Protein AF-A0A077Z4U4-F1 (afdb_monomer_lite)

Secondary structure (DSSP, 8-state):
-------HHHHHHHHHHHHHS-HHHHHHHHT--HHHHHHHHHTHHHHHSS--S-TT----------

InterPro domains:
  IPR009057 Homedomain-like superfamily [SSF46689] (1-50)
  IPR018586 Brinker DNA-binding domain [PF09607] (2-47)

Organism: Trichuris trichiura (NCBI:txid36087)

Radius of gyration: 15.1 Å; chains: 1; bounding box: 32×48×33 Å

Structure (mmCIF, N/CA/C/O backbone):
data_AF-A0A077Z4U4-F1
#
_entry.id   AF-A0A077Z4U4-F1
#
loop_
_atom_site.group_PDB
_atom_site.id
_atom_site.type_symbol
_atom_site.label_atom_id
_atom_site.label_alt_id
_atom_site.label_comp_id
_atom_site.label_asym_id
_atom_site.label_entity_id
_atom_site.label_seq_id
_atom_site.pdbx_PDB_ins_code
_atom_site.Cartn_x
_atom_site.Cartn_y
_atom_site.Cartn_z
_atom_site.occupancy
_atom_site.B_iso_or_equiv
_atom_site.auth_seq_id
_atom_site.auth_comp_id
_at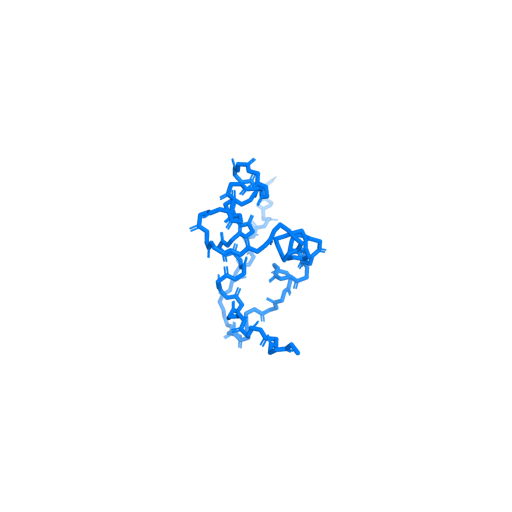om_site.auth_asym_id
_atom_site.auth_atom_id
_atom_site.pdbx_PDB_model_num
ATOM 1 N N . MET A 1 1 ? -2.656 -20.789 1.220 1.00 47.44 1 MET A N 1
ATOM 2 C CA . MET A 1 1 ? -3.005 -19.354 1.094 1.00 47.44 1 MET A CA 1
ATOM 3 C C . MET A 1 1 ? -2.816 -18.923 -0.351 1.00 47.44 1 MET A C 1
ATOM 5 O O . MET A 1 1 ? -1.691 -18.923 -0.831 1.00 47.44 1 MET A O 1
ATOM 9 N N . THR A 1 2 ? -3.892 -18.601 -1.066 1.00 53.91 2 THR A N 1
ATOM 10 C CA . THR A 1 2 ? -3.819 -18.040 -2.423 1.00 53.91 2 THR A CA 1
ATOM 11 C C . THR A 1 2 ? -3.171 -16.662 -2.343 1.00 53.91 2 THR A C 1
ATOM 13 O O . THR A 1 2 ? -3.715 -15.736 -1.740 1.00 53.91 2 THR A O 1
ATOM 16 N N . ARG A 1 3 ? -1.972 -16.514 -2.913 1.00 58.97 3 ARG A N 1
ATOM 17 C CA . ARG A 1 3 ? -1.324 -15.207 -3.031 1.00 58.97 3 ARG A CA 1
ATOM 18 C C . ARG A 1 3 ? -2.191 -14.372 -3.971 1.00 58.97 3 ARG A C 1
ATOM 20 O O . ARG A 1 3 ? -2.232 -14.649 -5.164 1.00 58.97 3 ARG A O 1
ATOM 27 N N . ARG A 1 4 ? -2.924 -13.385 -3.445 1.00 64.88 4 ARG A N 1
ATOM 28 C CA . ARG A 1 4 ? -3.656 -12.433 -4.292 1.00 64.88 4 ARG A CA 1
ATOM 29 C C . ARG A 1 4 ? -2.632 -11.727 -5.185 1.00 64.88 4 ARG A C 1
ATOM 31 O O . ARG A 1 4 ? -1.753 -11.018 -4.694 1.00 64.88 4 ARG A O 1
ATOM 38 N N . SER A 1 5 ? -2.709 -11.975 -6.488 1.00 67.56 5 SER A N 1
ATOM 39 C CA . SER A 1 5 ? -1.864 -11.315 -7.479 1.00 67.56 5 SER A CA 1
ATOM 40 C C . SER A 1 5 ? -2.400 -9.912 -7.724 1.00 67.56 5 SER A C 1
ATOM 42 O O . SER A 1 5 ? -3.339 -9.715 -8.486 1.00 67.56 5 SER A O 1
ATOM 44 N N . TYR A 1 6 ? -1.812 -8.925 -7.055 1.00 77.75 6 TYR A N 1
ATOM 45 C CA . TYR A 1 6 ? -2.120 -7.519 -7.303 1.00 77.75 6 TYR A CA 1
ATOM 46 C C . TYR A 1 6 ? -1.288 -7.000 -8.480 1.00 77.75 6 TYR A C 1
ATOM 48 O O . TYR A 1 6 ? -0.065 -7.180 -8.502 1.00 77.75 6 TYR A O 1
ATOM 56 N N . LYS A 1 7 ? -1.940 -6.339 -9.446 1.00 80.31 7 LYS A N 1
ATOM 57 C CA . LYS A 1 7 ? -1.260 -5.659 -10.562 1.00 80.31 7 LYS A CA 1
ATOM 58 C C . LYS A 1 7 ? -0.344 -4.551 -10.028 1.00 80.31 7 LYS A C 1
ATOM 60 O O . LYS A 1 7 ? -0.681 -3.902 -9.042 1.00 80.31 7 LYS A O 1
ATOM 65 N N . GLY A 1 8 ? 0.786 -4.306 -10.695 1.00 77.44 8 GLY A N 1
ATOM 66 C CA . GLY A 1 8 ? 1.760 -3.283 -10.282 1.00 77.44 8 GLY A CA 1
ATOM 67 C C . GLY A 1 8 ? 1.146 -1.888 -10.123 1.00 77.44 8 GLY A C 1
ATOM 68 O O . GLY A 1 8 ? 1.363 -1.248 -9.102 1.00 77.44 8 GLY A O 1
ATOM 69 N N . GLY A 1 9 ? 0.284 -1.476 -11.063 1.00 83.06 9 GLY A N 1
ATOM 70 C CA . GLY A 1 9 ? -0.428 -0.194 -10.979 1.00 83.06 9 GLY A CA 1
ATOM 71 C C . GLY A 1 9 ? -1.322 -0.066 -9.740 1.00 83.06 9 GLY A C 1
ATOM 72 O O . GLY A 1 9 ? -1.337 0.980 -9.107 1.00 83.06 9 GLY A O 1
ATOM 73 N N . PHE A 1 10 ? -1.985 -1.152 -9.324 1.00 86.69 10 PHE A N 1
ATOM 74 C CA . PHE A 1 10 ? -2.791 -1.152 -8.099 1.00 86.69 10 PHE A CA 1
ATOM 75 C C . PHE A 1 10 ? -1.925 -0.953 -6.851 1.00 86.69 10 PHE A C 1
ATOM 77 O O . PHE A 1 10 ? -2.289 -0.189 -5.965 1.00 86.69 10 PHE A O 1
ATOM 84 N N . LYS A 1 11 ? -0.758 -1.609 -6.789 1.00 86.94 11 LYS A N 1
ATOM 85 C CA . LYS A 1 11 ? 0.171 -1.459 -5.657 1.00 86.94 11 LYS A CA 1
ATOM 86 C C . LYS A 1 11 ? 0.656 -0.018 -5.522 1.00 86.94 11 LYS A C 1
ATOM 88 O O . LYS A 1 11 ? 0.658 0.505 -4.416 1.00 86.94 11 LYS A O 1
ATOM 93 N N . LEU A 1 12 ? 1.024 0.610 -6.642 1.00 86.88 12 LEU A N 1
ATOM 94 C CA . LEU A 1 12 ? 1.465 2.006 -6.672 1.00 86.88 12 LEU A CA 1
ATOM 95 C C . LEU A 1 12 ? 0.371 2.959 -6.186 1.00 86.88 12 LEU A C 1
ATOM 97 O O . LEU A 1 12 ? 0.660 3.850 -5.399 1.00 86.88 12 LEU A O 1
ATOM 101 N N . GLU A 1 13 ? -0.881 2.738 -6.587 1.00 89.69 13 GLU A N 1
ATOM 102 C CA . GLU A 1 13 ? -2.000 3.564 -6.124 1.00 89.69 13 GLU A CA 1
ATOM 103 C C . GLU A 1 13 ? -2.231 3.427 -4.606 1.00 89.69 13 GLU A C 1
ATOM 105 O O . GLU A 1 13 ? -2.444 4.415 -3.903 1.00 89.69 13 GLU A O 1
ATOM 110 N N . VAL A 1 14 ? -2.133 2.210 -4.058 1.00 90.56 14 VAL A N 1
ATOM 111 C CA . VAL A 1 14 ? -2.247 2.004 -2.604 1.00 90.56 14 VAL A CA 1
ATOM 112 C C . VAL A 1 14 ? -1.116 2.706 -1.856 1.00 90.56 14 VAL A C 1
ATOM 114 O O . VAL A 1 14 ? -1.362 3.349 -0.837 1.00 90.56 14 VAL A O 1
ATOM 117 N N . VAL A 1 15 ? 0.108 2.597 -2.368 1.00 89.19 15 VAL A N 1
ATOM 118 C CA . VAL A 1 15 ? 1.294 3.236 -1.788 1.00 89.19 15 VAL A CA 1
ATOM 119 C C . VA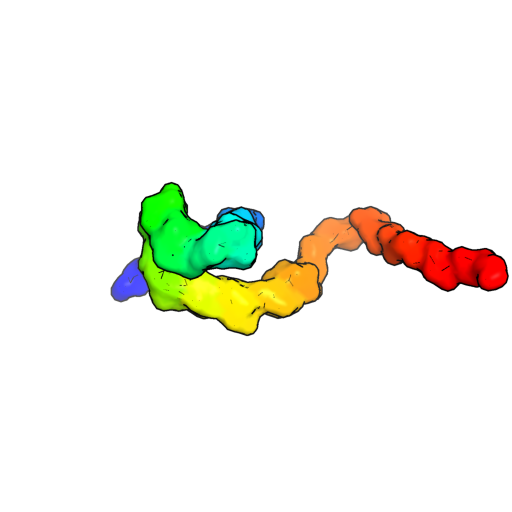L A 1 15 ? 1.193 4.762 -1.847 1.00 89.19 15 VAL A C 1
ATOM 121 O O . VAL A 1 15 ? 1.475 5.425 -0.852 1.00 89.19 15 VAL A O 1
ATOM 124 N N . LYS A 1 16 ? 0.701 5.322 -2.955 1.00 90.75 16 LYS A N 1
ATOM 125 C CA . LYS A 1 16 ? 0.471 6.762 -3.105 1.00 90.75 16 LYS A CA 1
ATOM 126 C C . LYS A 1 16 ? -0.485 7.297 -2.032 1.00 90.75 16 LYS A C 1
ATOM 128 O O . LYS A 1 16 ? -0.131 8.221 -1.307 1.00 90.75 16 LYS A O 1
ATOM 133 N N . ILE A 1 17 ? -1.633 6.643 -1.835 1.00 89.94 17 ILE A N 1
ATOM 134 C CA . ILE A 1 17 ? -2.574 7.018 -0.765 1.00 89.94 17 ILE A CA 1
ATOM 135 C C . ILE A 1 17 ? -1.963 6.819 0.631 1.00 89.94 17 ILE A C 1
ATOM 137 O O . ILE A 1 17 ? -2.257 7.588 1.547 1.00 89.94 17 ILE A O 1
ATOM 141 N N . ALA A 1 18 ? -1.130 5.791 0.816 1.00 90.19 18 ALA A N 1
ATOM 142 C CA . ALA A 1 18 ? -0.457 5.551 2.090 1.00 90.19 18 ALA A CA 1
ATOM 143 C C . ALA A 1 18 ? 0.538 6.671 2.436 1.00 90.19 18 ALA A C 1
ATOM 145 O O . ALA A 1 18 ? 0.580 7.081 3.594 1.00 90.19 18 ALA A O 1
ATOM 146 N N . LYS A 1 19 ? 1.265 7.200 1.442 1.00 87.88 19 LYS A N 1
ATOM 147 C CA . LYS A 1 19 ? 2.128 8.387 1.570 1.00 87.88 19 LYS A CA 1
ATOM 148 C C . LYS A 1 19 ? 1.341 9.659 1.883 1.00 87.88 19 LYS A C 1
ATOM 150 O O . LYS A 1 19 ? 1.767 10.441 2.722 1.00 87.88 19 LYS A O 1
ATOM 155 N N . GLU A 1 20 ? 0.215 9.869 1.201 1.00 90.38 20 GLU A N 1
ATOM 156 C CA . GLU A 1 20 ? -0.615 11.071 1.378 1.00 90.38 20 GLU A CA 1
ATOM 157 C C . GLU A 1 20 ? -1.331 11.112 2.735 1.00 90.38 20 GLU A C 1
ATOM 159 O O . GLU A 1 20 ? -1.647 12.188 3.236 1.00 90.38 20 GLU A O 1
ATOM 164 N N . SER A 1 21 ? -1.619 9.953 3.331 1.00 89.38 21 SER A N 1
ATOM 165 C CA . SER A 1 21 ? -2.324 9.871 4.609 1.00 89.38 21 SER A CA 1
ATOM 166 C C . SER A 1 21 ? -1.604 8.955 5.593 1.00 89.38 21 SER A C 1
ATOM 168 O O . SER A 1 21 ? -0.763 9.416 6.358 1.00 89.38 21 SER A O 1
ATOM 170 N N . ASN A 1 22 ? -1.945 7.666 5.616 1.00 90.25 22 ASN A N 1
ATOM 171 C CA . ASN A 1 22 ? -1.190 6.646 6.327 1.00 90.25 22 ASN A CA 1
ATOM 172 C C . ASN A 1 22 ? -1.515 5.245 5.784 1.00 90.25 22 ASN A C 1
ATOM 174 O O . ASN A 1 22 ? -2.482 5.018 5.043 1.00 90.25 22 ASN A O 1
ATOM 178 N N . ASN A 1 23 ? -0.731 4.268 6.232 1.00 89.88 23 ASN A N 1
ATOM 179 C CA . ASN A 1 23 ? -0.820 2.876 5.789 1.00 89.88 23 ASN A CA 1
ATOM 180 C C . ASN A 1 23 ? -2.171 2.241 6.154 1.00 89.88 23 ASN A C 1
ATOM 182 O O . ASN A 1 23 ? -2.707 1.434 5.395 1.00 89.88 23 ASN A O 1
ATOM 186 N N . ALA A 1 24 ? -2.731 2.601 7.314 1.00 92.50 24 ALA A N 1
ATOM 187 C CA . ALA A 1 24 ? -3.986 2.049 7.828 1.00 92.50 24 ALA A CA 1
ATOM 188 C C . ALA A 1 24 ? -5.201 2.517 7.028 1.00 92.50 24 ALA A C 1
ATOM 190 O O . ALA A 1 24 ? -6.095 1.726 6.725 1.00 92.50 24 ALA A O 1
ATOM 191 N N . GLN A 1 25 ? -5.213 3.784 6.635 1.00 93.06 25 GLN A N 1
ATOM 192 C CA . GLN A 1 25 ? -6.250 4.379 5.816 1.00 93.06 25 GLN A CA 1
ATOM 193 C C . GLN A 1 25 ? -6.196 3.809 4.401 1.00 93.06 25 GLN A C 1
ATOM 195 O O . GLN A 1 25 ? -7.238 3.429 3.871 1.00 93.06 25 GLN A O 1
ATOM 200 N N . ALA A 1 26 ? -5.002 3.659 3.819 1.00 92.44 26 ALA A N 1
ATOM 201 C CA . ALA A 1 26 ? -4.837 2.993 2.529 1.00 92.44 26 ALA A CA 1
ATOM 202 C C . ALA A 1 26 ? -5.324 1.533 2.579 1.00 92.44 26 ALA A C 1
ATOM 204 O O . ALA A 1 26 ? -6.115 1.111 1.734 1.00 92.44 26 ALA A O 1
ATOM 205 N N . ALA A 1 27 ? -4.937 0.785 3.615 1.00 92.75 27 ALA A N 1
ATOM 206 C CA . ALA A 1 27 ? -5.406 -0.579 3.851 1.00 92.75 27 ALA A CA 1
ATOM 207 C C . ALA A 1 27 ? -6.941 -0.657 3.906 1.00 92.75 27 ALA A C 1
ATOM 209 O O . ALA A 1 27 ? -7.552 -1.453 3.188 1.00 92.75 27 ALA A O 1
ATOM 210 N N . LYS A 1 28 ? -7.570 0.228 4.690 1.00 93.62 28 LYS A N 1
ATOM 211 C CA . LYS A 1 28 ? -9.029 0.314 4.828 1.00 93.62 28 LYS A CA 1
ATOM 212 C C . LYS A 1 28 ? -9.718 0.702 3.515 1.00 93.62 28 LYS A C 1
ATOM 214 O O . LYS A 1 28 ? -10.739 0.113 3.181 1.00 93.62 28 LYS A O 1
ATOM 219 N N . LYS A 1 29 ? -9.153 1.650 2.762 1.00 91.75 29 LYS A N 1
ATOM 220 C CA . LYS A 1 29 ? -9.713 2.157 1.498 1.00 91.75 29 LYS A CA 1
ATOM 221 C C . LYS A 1 29 ? -9.710 1.100 0.392 1.00 91.75 29 LYS A C 1
ATOM 223 O O . LYS A 1 29 ? -10.686 0.988 -0.340 1.00 91.75 29 LYS A O 1
ATOM 228 N N . TYR A 1 30 ? -8.634 0.322 0.285 1.00 89.81 30 TYR A N 1
ATOM 229 C CA . TYR A 1 30 ? -8.470 -0.694 -0.762 1.00 89.81 30 TYR A CA 1
ATOM 230 C C . TYR A 1 30 ? -8.869 -2.112 -0.330 1.00 89.81 30 TYR A C 1
ATOM 232 O O . TYR A 1 30 ? -8.811 -3.036 -1.141 1.00 89.81 30 TYR A O 1
ATOM 240 N N . GLY A 1 31 ? -9.240 -2.317 0.938 1.00 89.69 31 GLY A N 1
ATOM 241 C CA . GLY A 1 31 ? -9.558 -3.643 1.474 1.00 89.69 31 GLY A CA 1
ATOM 242 C C . GLY A 1 31 ? -8.354 -4.593 1.498 1.00 89.69 31 GLY A C 1
ATOM 243 O O . GLY A 1 31 ? -8.509 -5.810 1.357 1.00 89.69 31 GLY A O 1
ATOM 244 N N . VAL A 1 32 ? -7.144 -4.048 1.644 1.00 89.69 32 VAL A N 1
ATOM 245 C CA . VAL A 1 32 ? -5.902 -4.820 1.799 1.00 89.69 32 VAL A CA 1
ATOM 246 C C . VAL A 1 32 ? -5.438 -4.775 3.250 1.00 89.69 32 VAL A C 1
ATOM 248 O O . VAL A 1 32 ? -5.845 -3.918 4.024 1.00 89.69 32 VAL A O 1
ATOM 251 N N . THR A 1 33 ? -4.586 -5.713 3.656 1.00 91.38 33 THR A N 1
ATOM 252 C CA . THR A 1 33 ? -4.076 -5.731 5.030 1.00 91.38 33 THR A CA 1
ATOM 253 C C . THR A 1 33 ? -2.937 -4.733 5.205 1.00 91.38 33 THR A C 1
ATOM 255 O O . THR A 1 33 ? -2.142 -4.513 4.292 1.00 91.38 33 THR A O 1
ATOM 258 N N . LEU A 1 34 ? -2.798 -4.188 6.415 1.00 91.44 34 LEU A N 1
ATOM 259 C CA . LEU A 1 34 ? -1.691 -3.299 6.785 1.00 91.44 34 LEU A CA 1
ATOM 260 C C . LEU A 1 34 ? -0.319 -3.869 6.412 1.00 91.44 34 LEU A C 1
ATOM 262 O O . LEU A 1 34 ? 0.512 -3.168 5.848 1.00 91.44 34 LEU A O 1
ATOM 266 N N . LYS A 1 35 ? -0.114 -5.168 6.655 1.00 91.50 35 LYS A N 1
ATOM 267 C CA . LYS A 1 35 ? 1.118 -5.879 6.295 1.00 91.50 35 LYS A CA 1
ATOM 268 C C . LYS A 1 35 ? 1.434 -5.781 4.799 1.00 91.50 35 LYS A C 1
ATOM 270 O O . LYS A 1 35 ? 2.593 -5.647 4.434 1.00 91.50 35 LYS A O 1
ATOM 275 N N . VAL A 1 36 ? 0.414 -5.852 3.943 1.00 88.62 36 VAL A N 1
ATOM 276 C CA . VAL A 1 36 ? 0.571 -5.742 2.486 1.00 88.62 36 VAL A CA 1
ATOM 277 C C . VAL A 1 36 ? 0.934 -4.313 2.083 1.00 88.62 36 VAL A C 1
ATOM 279 O O . VAL A 1 36 ? 1.808 -4.137 1.243 1.00 88.62 36 VAL A O 1
ATOM 282 N N . VAL A 1 37 ? 0.322 -3.306 2.713 1.00 90.94 37 VAL A N 1
ATOM 283 C CA . VAL A 1 37 ? 0.662 -1.895 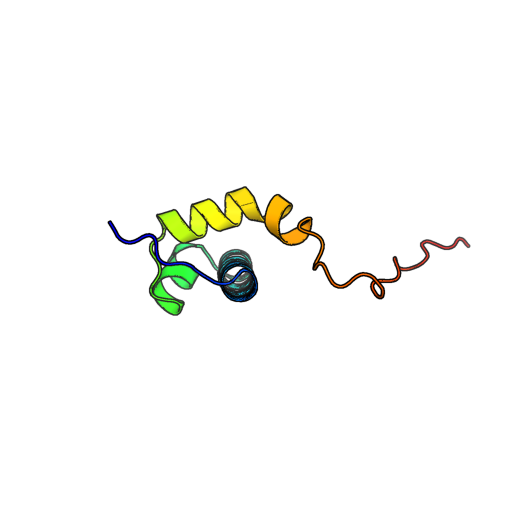2.466 1.00 90.94 37 VAL A CA 1
ATOM 284 C C . VAL A 1 37 ? 2.099 -1.596 2.888 1.00 90.94 37 VAL A C 1
ATOM 286 O O . VAL A 1 37 ? 2.850 -1.031 2.101 1.00 90.94 37 VAL A O 1
ATOM 289 N N . ILE A 1 38 ? 2.507 -2.038 4.082 1.00 90.88 38 ILE A N 1
ATOM 290 C CA . ILE A 1 38 ? 3.882 -1.876 4.583 1.00 90.88 38 ILE A CA 1
ATOM 291 C C . ILE A 1 38 ? 4.878 -2.553 3.637 1.00 90.88 38 ILE A C 1
ATOM 293 O O . ILE A 1 38 ? 5.863 -1.937 3.252 1.00 90.88 38 ILE A O 1
ATOM 297 N N . ASP A 1 39 ? 4.598 -3.787 3.204 1.00 90.12 39 ASP A N 1
ATOM 298 C CA . ASP A 1 39 ? 5.448 -4.507 2.250 1.00 90.12 39 ASP A CA 1
ATOM 299 C C . ASP A 1 39 ? 5.623 -3.745 0.928 1.00 90.12 39 ASP A C 1
ATOM 301 O O . ASP A 1 39 ? 6.722 -3.721 0.373 1.00 90.12 39 ASP A O 1
ATOM 305 N N . TRP A 1 40 ? 4.557 -3.116 0.423 1.00 89.56 40 TRP A N 1
ATOM 306 C CA . TRP A 1 40 ? 4.615 -2.310 -0.798 1.00 89.56 40 TRP A CA 1
ATOM 307 C C . TRP A 1 40 ? 5.337 -0.989 -0.601 1.00 89.56 40 TRP A C 1
ATOM 309 O O . TRP A 1 40 ? 6.059 -0.589 -1.503 1.00 89.56 40 TRP A O 1
ATOM 319 N N . MET A 1 41 ? 5.201 -0.356 0.561 1.00 85.56 41 MET A N 1
ATOM 320 C CA . MET A 1 41 ? 5.942 0.860 0.891 1.00 85.56 41 MET A CA 1
ATOM 321 C C . MET A 1 41 ? 7.433 0.598 1.077 1.00 85.56 41 MET A C 1
ATOM 323 O O . MET A 1 41 ? 8.256 1.327 0.545 1.00 85.56 41 MET A O 1
ATOM 327 N N . SER A 1 42 ? 7.815 -0.490 1.747 1.00 86.06 42 SER A N 1
ATOM 328 C CA . SER A 1 42 ? 9.227 -0.889 1.830 1.00 86.06 42 SER A CA 1
ATOM 329 C C . SER A 1 42 ? 9.808 -1.251 0.460 1.00 86.06 42 SER A C 1
ATOM 331 O O . SER A 1 42 ? 11.012 -1.155 0.251 1.00 86.06 42 SER A O 1
ATOM 333 N N . LYS A 1 43 ? 8.958 -1.678 -0.481 1.00 81.50 43 LYS A N 1
ATOM 334 C CA . LYS A 1 43 ? 9.323 -1.926 -1.881 1.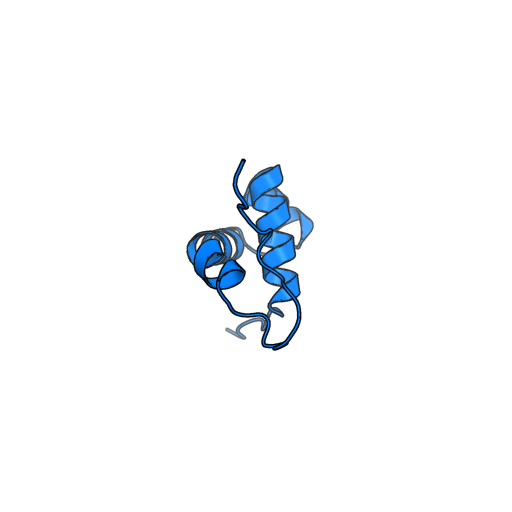00 81.50 43 LYS A CA 1
ATOM 335 C C . LYS A 1 43 ? 9.016 -0.742 -2.792 1.00 81.50 43 LYS A C 1
ATOM 337 O O . LYS A 1 43 ? 9.109 -0.901 -4.003 1.00 81.50 43 LYS A O 1
ATOM 342 N N . GLU A 1 44 ? 8.638 0.410 -2.256 1.00 77.31 44 GLU A N 1
ATOM 343 C CA . GLU A 1 44 ? 8.211 1.552 -3.055 1.00 77.31 44 GLU A CA 1
ATOM 344 C C . GLU A 1 44 ? 9.335 2.026 -3.958 1.00 77.31 44 GLU A C 1
ATOM 346 O O . GLU A 1 44 ? 9.131 2.104 -5.161 1.00 77.31 44 GLU A O 1
ATOM 351 N N . GLU A 1 45 ? 10.542 2.208 -3.419 1.00 70.31 45 GLU A N 1
ATOM 352 C CA . GLU A 1 45 ? 11.706 2.559 -4.231 1.00 70.31 45 GLU A CA 1
ATOM 353 C C . GLU A 1 45 ? 11.930 1.556 -5.364 1.00 70.31 45 GLU A C 1
ATOM 355 O O . GLU A 1 45 ? 12.275 1.936 -6.477 1.00 70.31 45 GLU A O 1
ATOM 360 N N . ALA A 1 46 ? 11.711 0.264 -5.101 1.00 74.00 46 ALA A N 1
ATOM 361 C CA . ALA A 1 46 ? 11.826 -0.777 -6.113 1.00 74.00 46 ALA A CA 1
ATOM 362 C C . ALA A 1 46 ? 10.664 -0.748 -7.119 1.00 74.00 46 ALA A C 1
ATOM 364 O O . ALA A 1 46 ? 10.871 -1.118 -8.268 1.00 74.00 46 ALA A O 1
ATOM 365 N N . LEU A 1 47 ? 9.463 -0.321 -6.714 1.00 71.69 47 LEU A N 1
ATOM 366 C CA . LEU A 1 47 ? 8.285 -0.160 -7.572 1.00 71.69 47 LEU A CA 1
ATOM 367 C C . LEU A 1 47 ? 8.375 1.107 -8.436 1.00 71.69 47 LEU A C 1
ATOM 369 O O . LEU A 1 47 ? 7.976 1.058 -9.596 1.00 71.69 47 LEU A O 1
ATOM 373 N N . GLU A 1 48 ? 8.912 2.204 -7.901 1.00 68.38 48 GLU A N 1
ATOM 374 C CA . GLU A 1 48 ? 9.176 3.456 -8.620 1.00 68.38 48 GLU A CA 1
ATOM 375 C C . GLU A 1 48 ? 10.348 3.295 -9.591 1.00 68.38 48 GLU A C 1
ATOM 377 O O . GLU A 1 48 ? 10.266 3.733 -10.738 1.00 68.38 48 GLU A O 1
ATOM 382 N N . LYS A 1 49 ? 11.412 2.597 -9.168 1.00 65.06 49 LYS A N 1
ATOM 383 C CA . LYS A 1 49 ? 12.543 2.235 -10.036 1.00 65.06 49 LYS A CA 1
ATOM 384 C C . LYS A 1 49 ? 12.214 1.097 -10.988 1.00 65.06 49 LYS A C 1
ATOM 386 O O . LYS A 1 49 ? 13.003 0.866 -11.901 1.00 65.06 49 LYS A O 1
ATOM 391 N N . MET A 1 50 ? 11.112 0.361 -10.791 1.00 64.69 50 MET A N 1
ATOM 392 C CA . MET A 1 50 ? 10.740 -0.699 -11.720 1.00 64.69 50 MET A CA 1
ATOM 393 C C . MET A 1 50 ? 10.468 -0.020 -13.056 1.00 64.69 50 MET A C 1
ATOM 395 O O . MET A 1 50 ? 9.475 0.706 -13.161 1.00 64.69 50 MET A O 1
ATOM 399 N N . PRO A 1 51 ? 11.333 -0.215 -14.071 1.00 54.62 51 PRO A N 1
ATOM 400 C CA . PRO A 1 51 ? 11.139 0.437 -15.343 1.00 54.62 51 PRO A CA 1
ATOM 401 C C . PRO A 1 51 ? 9.784 -0.045 -15.825 1.00 54.62 51 PRO A C 1
ATOM 403 O O . PRO A 1 51 ? 9.577 -1.250 -16.027 1.00 54.62 51 PRO A O 1
ATOM 406 N N . LYS A 1 52 ? 8.829 0.883 -15.953 1.00 56.62 52 LYS A N 1
ATOM 407 C CA . LYS A 1 52 ? 7.657 0.650 -16.785 1.00 56.62 52 LYS A CA 1
ATOM 408 C C . LYS A 1 52 ? 8.270 0.160 -18.084 1.00 56.62 52 LYS A C 1
ATOM 410 O O . LYS A 1 52 ? 8.983 0.909 -18.736 1.00 56.62 52 LYS A O 1
ATOM 415 N N . LYS A 1 53 ? 8.103 -1.121 -18.409 1.00 50.25 53 LYS A N 1
ATOM 416 C CA . LYS A 1 53 ? 8.756 -1.764 -19.559 1.00 50.25 53 LYS A CA 1
ATOM 417 C C . LYS A 1 53 ? 8.284 -1.193 -20.905 1.00 50.25 53 LYS A C 1
ATOM 419 O O . LYS A 1 53 ? 8.580 -1.750 -21.951 1.00 50.25 53 LYS A O 1
ATOM 424 N N . ASN A 1 54 ? 7.614 -0.051 -20.879 1.00 52.94 54 ASN A N 1
ATOM 425 C CA . ASN A 1 54 ? 7.505 0.896 -21.960 1.00 52.94 54 ASN A CA 1
ATOM 426 C C . ASN A 1 54 ? 8.847 1.624 -22.065 1.00 52.94 54 ASN A C 1
ATOM 428 O O . ASN A 1 54 ? 9.032 2.737 -21.574 1.00 52.94 54 ASN A O 1
ATOM 432 N N . ALA A 1 55 ? 9.793 0.953 -22.719 1.00 47.59 55 ALA A N 1
ATOM 433 C CA . ALA A 1 55 ? 10.774 1.662 -23.511 1.00 47.59 55 ALA A CA 1
ATOM 434 C C . ALA A 1 55 ? 10.034 2.768 -24.283 1.00 47.59 55 ALA A C 1
ATOM 436 O O . ALA A 1 55 ? 9.072 2.462 -24.983 1.00 47.59 55 ALA A O 1
ATOM 437 N N . GLN A 1 56 ? 10.442 4.023 -24.078 1.00 52.22 56 GLN A N 1
ATOM 438 C CA . GLN A 1 56 ? 10.593 5.075 -25.095 1.00 52.22 56 GLN A CA 1
ATOM 439 C C . GLN A 1 56 ? 10.263 6.495 -24.629 1.00 52.22 56 GLN A C 1
ATOM 441 O O . GLN A 1 56 ? 10.716 7.406 -25.305 1.00 52.22 56 GLN A O 1
ATOM 446 N N . ASP A 1 57 ? 9.596 6.741 -23.498 1.00 47.41 57 ASP A N 1
ATOM 447 C CA . ASP A 1 57 ? 9.204 8.130 -23.204 1.00 47.41 57 ASP A CA 1
ATOM 448 C C . ASP A 1 57 ? 9.142 8.441 -21.703 1.00 47.41 57 ASP A C 1
ATOM 450 O O . ASP A 1 57 ? 8.130 8.263 -21.031 1.00 47.41 57 ASP A O 1
ATOM 454 N N . ALA A 1 58 ? 10.281 8.844 -21.148 1.00 47.38 58 ALA A N 1
ATOM 455 C CA . ALA A 1 58 ? 10.336 9.710 -19.973 1.00 47.38 58 ALA A CA 1
ATOM 456 C C . ALA A 1 58 ? 11.704 10.391 -19.966 1.00 47.38 58 ALA A C 1
ATOM 458 O O . ALA A 1 58 ? 12.586 10.100 -19.159 1.00 47.38 58 ALA A O 1
ATOM 459 N N . GLN A 1 59 ? 11.861 11.247 -20.973 1.00 49.56 59 GLN A N 1
ATOM 460 C CA . GLN A 1 59 ? 12.645 12.472 -20.959 1.00 49.56 59 GLN A CA 1
ATOM 461 C C . GLN A 1 59 ? 12.956 12.914 -19.518 1.00 49.56 59 GLN A C 1
ATOM 463 O O . GLN A 1 59 ? 12.093 13.440 -18.815 1.00 49.56 59 GLN A O 1
ATOM 468 N N . ALA A 1 60 ? 14.193 12.697 -19.067 1.00 49.56 60 ALA A N 1
ATOM 469 C CA . ALA A 1 60 ? 14.696 13.415 -17.909 1.00 49.56 60 ALA A CA 1
ATOM 470 C C . ALA A 1 60 ? 14.534 14.918 -18.206 1.00 49.56 60 ALA A C 1
ATOM 472 O O . ALA A 1 60 ? 14.914 15.342 -19.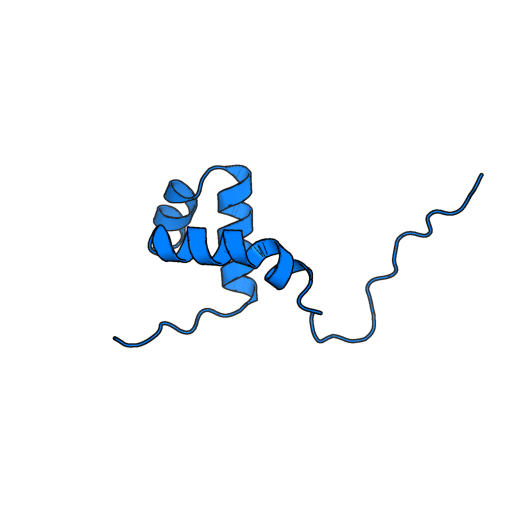306 1.00 49.56 60 ALA A O 1
ATOM 473 N N . PRO A 1 61 ? 13.961 15.727 -17.296 1.00 55.53 61 PRO A N 1
ATOM 474 C CA . PRO A 1 61 ? 13.989 17.168 -17.474 1.00 55.53 61 PRO A CA 1
ATOM 475 C C . PRO A 1 61 ? 15.465 17.565 -17.594 1.00 55.53 61 PRO A C 1
ATOM 477 O O . PRO A 1 61 ? 16.257 17.192 -16.721 1.00 55.53 61 PRO A O 1
ATOM 480 N N . PRO A 1 62 ? 15.878 18.236 -18.684 1.00 54.09 62 PRO A N 1
ATOM 481 C CA . PRO A 1 62 ? 17.248 18.678 -18.816 1.00 54.09 62 PRO A CA 1
ATOM 482 C C . PRO A 1 62 ? 17.507 19.628 -17.656 1.00 54.09 62 PRO A C 1
ATOM 484 O O . PRO A 1 62 ? 16.974 20.734 -17.604 1.00 54.09 62 PRO A O 1
ATOM 487 N N . HIS A 1 63 ? 18.340 19.194 -16.716 1.00 52.31 63 HIS A N 1
ATOM 488 C CA . HIS A 1 63 ? 19.001 20.097 -15.791 1.00 52.31 63 HIS A CA 1
ATOM 489 C C . HIS A 1 63 ? 20.067 20.861 -16.599 1.00 52.31 63 HIS A C 1
ATOM 491 O O . HIS A 1 63 ? 21.267 20.660 -16.440 1.00 52.31 63 HIS A O 1
ATOM 497 N N . GLY A 1 64 ? 19.614 21.646 -17.581 1.00 51.47 64 GLY A N 1
ATOM 498 C CA . GLY A 1 64 ? 20.412 22.625 -18.302 1.00 51.47 64 GLY A CA 1
ATOM 499 C C . GLY A 1 64 ? 20.399 23.885 -17.454 1.00 51.47 64 GLY A C 1
ATOM 500 O O . GLY A 1 64 ? 19.351 24.485 -17.256 1.00 51.47 64 GLY A O 1
ATOM 501 N N . ARG A 1 65 ? 21.498 24.154 -16.751 1.00 49.50 65 ARG A N 1
ATOM 502 C CA . ARG A 1 65 ? 22.457 25.187 -17.159 1.00 49.50 65 ARG A CA 1
ATOM 503 C C . ARG A 1 65 ? 21.770 26.503 -17.521 1.00 49.50 65 ARG A 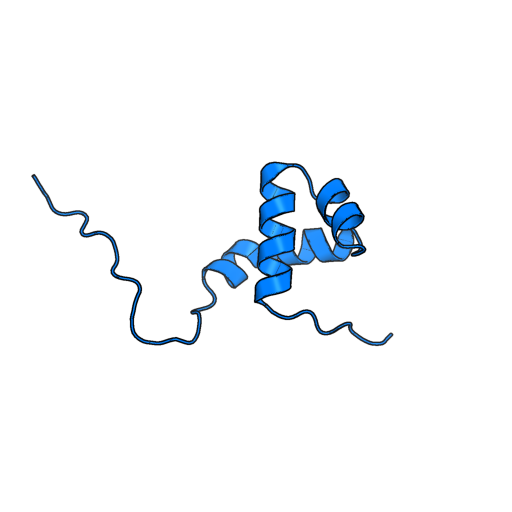C 1
ATOM 505 O O . ARG A 1 65 ? 21.327 26.677 -18.653 1.00 49.50 65 ARG A O 1
ATOM 512 N N . ASN A 1 66 ? 21.823 27.437 -16.581 1.00 57.16 66 ASN A N 1
ATOM 513 C CA . ASN A 1 66 ? 22.338 28.766 -16.873 1.00 57.16 66 ASN A CA 1
ATOM 514 C C . ASN A 1 66 ? 23.357 29.135 -15.794 1.00 57.16 66 ASN A C 1
ATOM 516 O O . ASN A 1 66 ? 23.110 28.739 -14.632 1.00 57.16 66 ASN A O 1
#

Foldseek 3Di:
DPDPDDDLVRLLVLQVVCVVPHLVVSCVVVVHDSVSNVVSNVCVVVSVPVPPPPPDDDDDPPPDDD

pLDDT: mean 75.49, std 16.69, range [47.38, 93.62]

Sequence (66 aa):
MTRRSYKGGFKLEVVKIAKESNNAQAAKKYGVTLKVVIDWMSKEEALEKMPKKNAQDAQAPPHGRN